Protein AF-A0A2N0SH81-F1 (afdb_monomer_lite)

pLDDT: mean 89.98, std 7.87, range [53.25, 96.94]

Structure (mmCIF, N/CA/C/O backbone):
data_AF-A0A2N0SH81-F1
#
_entry.id   AF-A0A2N0SH81-F1
#
loop_
_atom_site.group_PDB
_atom_site.id
_atom_site.type_symbol
_atom_site.label_atom_id
_atom_site.label_alt_id
_atom_site.label_comp_id
_atom_site.label_asym_id
_atom_site.label_entity_id
_atom_site.label_seq_id
_atom_site.pdbx_PDB_ins_code
_atom_site.Cartn_x
_atom_site.Cartn_y
_atom_site.Cartn_z
_atom_site.occupancy
_atom_site.B_iso_or_equiv
_atom_site.auth_seq_id
_atom_site.auth_comp_id
_atom_site.auth_asym_id
_atom_site.auth_atom_id
_atom_site.pdbx_PDB_model_num
ATOM 1 N N . MET A 1 1 ? -26.928 4.149 3.343 1.00 55.75 1 MET A N 1
ATOM 2 C CA . MET A 1 1 ? -25.517 3.708 3.409 1.00 55.75 1 MET A CA 1
ATOM 3 C C . MET A 1 1 ? -25.504 2.458 4.254 1.00 55.75 1 MET A C 1
ATOM 5 O O . MET A 1 1 ? -26.068 2.508 5.339 1.00 55.75 1 MET A O 1
ATOM 9 N N . GLU A 1 2 ? -24.949 1.359 3.752 1.00 62.09 2 GLU A N 1
ATOM 10 C CA . GLU A 1 2 ? -24.750 0.163 4.574 1.00 62.09 2 GLU A CA 1
ATOM 11 C C . GLU A 1 2 ? -23.786 0.476 5.722 1.00 62.09 2 GLU A C 1
ATOM 13 O O . GLU A 1 2 ? -22.842 1.255 5.570 1.00 62.09 2 GLU A O 1
ATOM 18 N N . LEU A 1 3 ? -24.083 -0.086 6.889 1.00 67.75 3 LEU A N 1
ATOM 19 C CA . LEU A 1 3 ? -23.299 0.063 8.105 1.00 67.75 3 LEU A CA 1
ATOM 20 C C . LEU A 1 3 ? -21.939 -0.624 7.902 1.00 67.75 3 LEU A C 1
ATOM 22 O O . LEU A 1 3 ? -21.887 -1.832 7.680 1.00 67.75 3 LEU A O 1
ATOM 26 N N . ILE A 1 4 ? -20.841 0.129 7.960 1.00 75.62 4 ILE A N 1
ATOM 27 C CA . ILE A 1 4 ? -19.503 -0.394 7.649 1.00 75.62 4 ILE A CA 1
ATOM 28 C C . ILE A 1 4 ? -18.890 -0.973 8.925 1.00 75.62 4 ILE A C 1
ATOM 30 O O . ILE A 1 4 ? -18.116 -0.310 9.617 1.00 75.62 4 ILE A O 1
ATOM 34 N N . LYS A 1 5 ? -19.263 -2.208 9.260 1.00 87.62 5 LYS A N 1
ATOM 35 C CA . LYS A 1 5 ? -18.584 -2.959 10.323 1.00 87.62 5 LYS A CA 1
ATOM 36 C C . LYS A 1 5 ? -17.114 -3.158 9.959 1.00 87.62 5 LYS A C 1
ATOM 38 O O . LYS A 1 5 ? -16.775 -3.243 8.779 1.00 87.62 5 LYS A O 1
ATOM 43 N N . TYR A 1 6 ? -16.248 -3.198 10.966 1.00 88.12 6 TYR A N 1
ATOM 44 C CA . TYR A 1 6 ? -14.892 -3.685 10.755 1.00 88.12 6 TYR A CA 1
ATOM 45 C C . TYR A 1 6 ? -14.972 -5.205 10.605 1.00 88.12 6 TYR A C 1
ATOM 47 O O . TYR A 1 6 ? -15.390 -5.884 11.538 1.00 88.12 6 TYR A O 1
AT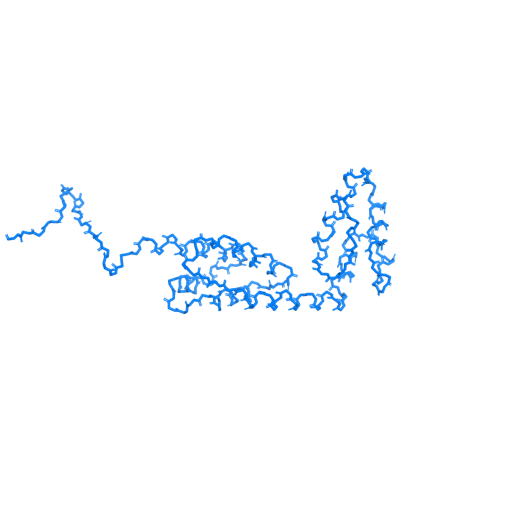OM 55 N N . ASP A 1 7 ? -14.660 -5.700 9.411 1.00 84.50 7 ASP A N 1
ATOM 56 C CA . ASP A 1 7 ? -14.723 -7.117 9.029 1.00 84.50 7 ASP A CA 1
ATOM 57 C C . ASP A 1 7 ? -13.339 -7.682 8.688 1.00 84.50 7 ASP A C 1
ATOM 59 O O . ASP A 1 7 ? -13.209 -8.668 7.966 1.00 84.50 7 ASP A O 1
ATOM 63 N N . GLU A 1 8 ? -12.291 -6.991 9.149 1.00 83.81 8 GLU A N 1
ATOM 64 C CA . GLU A 1 8 ? -10.897 -7.373 8.951 1.00 83.81 8 GLU A CA 1
ATOM 65 C C . GLU A 1 8 ? -10.457 -7.471 7.470 1.00 83.81 8 GLU A C 1
ATOM 67 O O . GLU A 1 8 ? -9.321 -7.851 7.188 1.00 83.81 8 GLU A O 1
ATOM 72 N N . THR A 1 9 ? -11.302 -7.084 6.503 1.00 88.06 9 THR A N 1
ATOM 73 C CA . THR A 1 9 ? -10.987 -7.105 5.060 1.00 88.06 9 THR A CA 1
ATOM 74 C C . THR A 1 9 ? -10.507 -5.759 4.520 1.00 88.06 9 THR A C 1
ATOM 76 O O . THR A 1 9 ? -10.332 -5.587 3.312 1.00 88.06 9 THR A O 1
ATOM 79 N N . ILE A 1 10 ? -10.287 -4.798 5.415 1.00 91.44 10 ILE A N 1
ATOM 80 C CA . ILE A 1 10 ? -9.962 -3.411 5.107 1.00 91.44 10 ILE A CA 1
ATOM 81 C C . ILE A 1 10 ? -8.907 -2.885 6.078 1.00 91.44 10 ILE A C 1
ATOM 83 O O . ILE A 1 10 ? -8.923 -3.189 7.270 1.00 91.44 10 ILE A O 1
ATOM 87 N N . HIS A 1 11 ? -8.006 -2.038 5.584 1.00 95.81 11 HIS A N 1
ATOM 88 C CA . HIS A 1 11 ? -7.003 -1.406 6.434 1.00 95.81 11 HIS A CA 1
ATOM 89 C C . HIS A 1 11 ? -7.665 -0.515 7.518 1.00 95.81 11 HIS A C 1
ATOM 91 O O . HIS A 1 11 ? -8.524 0.308 7.169 1.00 95.81 11 HIS A O 1
ATOM 97 N N . PRO A 1 12 ? -7.257 -0.595 8.804 1.00 95.50 12 PRO A N 1
ATOM 98 C CA . PRO A 1 12 ? -7.889 0.125 9.915 1.00 95.50 12 PRO A CA 1
ATOM 99 C C . PRO A 1 12 ? -8.062 1.632 9.692 1.00 95.50 12 PRO A C 1
ATOM 101 O O . PRO A 1 12 ? -9.116 2.187 9.995 1.00 95.50 12 PRO A O 1
ATOM 104 N N . GLU A 1 13 ? -7.066 2.308 9.110 1.00 95.88 13 GLU A N 1
ATOM 105 C CA . GLU A 1 13 ? -7.160 3.749 8.816 1.00 95.88 13 GLU A CA 1
ATOM 106 C C . GLU A 1 13 ? -8.188 4.055 7.718 1.00 95.88 13 GLU A C 1
ATOM 108 O O . GLU A 1 13 ? -8.927 5.037 7.807 1.00 95.88 13 GLU A O 1
ATOM 113 N N . VAL A 1 14 ? -8.275 3.198 6.695 1.00 94.62 14 VAL A N 1
ATOM 114 C CA . VAL A 1 14 ? -9.236 3.355 5.594 1.00 94.62 14 VAL A CA 1
ATOM 115 C C . VAL A 1 14 ? -10.650 3.133 6.119 1.00 94.62 14 VAL A C 1
ATOM 117 O O . VAL A 1 14 ? -11.553 3.916 5.820 1.00 94.62 14 VAL A O 1
ATOM 120 N N . TRP A 1 15 ? -10.836 2.108 6.950 1.00 95.31 15 TRP A N 1
ATOM 121 C CA . TRP A 1 15 ? -12.091 1.856 7.647 1.00 95.31 15 TRP A CA 1
ATOM 122 C C . TRP A 1 15 ? -12.498 3.029 8.546 1.00 95.31 15 TRP A C 1
ATOM 124 O O . TRP A 1 15 ? -13.609 3.544 8.417 1.00 95.31 15 TRP A O 1
ATOM 134 N N . LEU A 1 16 ? -11.589 3.529 9.387 1.00 94.81 16 LEU A N 1
ATOM 135 C CA . LEU A 1 16 ? -11.873 4.650 10.281 1.00 94.81 16 LEU A CA 1
ATOM 136 C C . LEU A 1 16 ? -12.266 5.915 9.506 1.00 94.81 16 LEU A C 1
ATOM 138 O O . LEU A 1 16 ? -13.176 6.634 9.917 1.00 94.81 16 LEU A O 1
ATOM 142 N N . ASN A 1 17 ? -11.622 6.190 8.370 1.00 93.88 17 ASN A N 1
ATOM 143 C CA . ASN A 1 17 ? -11.993 7.314 7.510 1.00 93.88 17 ASN A CA 1
ATOM 144 C C . ASN A 1 17 ? -13.412 7.158 6.942 1.00 93.88 17 ASN A C 1
ATOM 146 O O . ASN A 1 17 ? -14.164 8.135 6.896 1.00 93.88 17 ASN A O 1
ATOM 150 N N . LYS A 1 18 ? -13.818 5.933 6.577 1.00 93.19 18 LYS A N 1
ATOM 151 C CA . LYS A 1 18 ? -15.198 5.636 6.162 1.00 93.19 18 LYS A CA 1
ATOM 152 C C . LYS A 1 18 ? -16.195 5.852 7.309 1.00 93.19 18 LYS A C 1
ATOM 154 O O . LYS A 1 18 ? -17.238 6.464 7.080 1.00 93.19 18 LYS A O 1
ATOM 159 N N . ILE A 1 19 ? -15.861 5.434 8.533 1.00 92.56 19 ILE A N 1
ATOM 160 C CA . ILE A 1 19 ? -16.684 5.686 9.729 1.00 92.56 19 ILE A CA 1
ATOM 161 C C . ILE A 1 19 ? -16.811 7.185 10.015 1.00 92.56 19 ILE A C 1
ATOM 163 O O . ILE A 1 19 ? -17.920 7.683 10.178 1.00 92.56 19 ILE A O 1
ATOM 167 N N . LYS A 1 20 ? -15.705 7.937 10.010 1.00 91.69 20 LYS A N 1
ATOM 168 C CA . LYS A 1 20 ? -15.724 9.395 10.220 1.00 91.69 20 LYS A CA 1
ATOM 169 C C . LYS A 1 20 ? -16.602 10.104 9.191 1.00 91.69 20 LYS A C 1
ATOM 171 O O . LYS A 1 20 ? -17.394 10.970 9.555 1.00 91.69 20 LYS A O 1
ATOM 176 N N . LEU A 1 21 ? -16.506 9.710 7.919 1.00 92.19 21 LEU A N 1
ATOM 177 C CA . LEU A 1 21 ? -17.355 10.245 6.854 1.00 92.19 21 LEU A CA 1
ATOM 178 C C . LEU A 1 21 ? -18.837 9.918 7.087 1.00 92.19 21 LEU A C 1
ATOM 180 O O . LEU A 1 21 ? -19.697 10.769 6.859 1.00 92.19 21 LEU A O 1
ATOM 184 N N . TYR A 1 22 ? -19.139 8.701 7.542 1.00 91.69 22 TYR A N 1
ATOM 185 C CA . TYR A 1 22 ? -20.493 8.310 7.920 1.00 91.69 22 TYR A CA 1
ATOM 186 C C . TYR A 1 22 ? -21.018 9.171 9.077 1.00 91.69 22 TYR A C 1
ATOM 188 O O . TYR A 1 22 ? -22.102 9.740 8.960 1.00 91.69 22 TYR A O 1
ATOM 196 N N . CYS A 1 23 ? -20.248 9.326 10.155 1.00 91.69 23 CYS A N 1
ATOM 197 C CA . CYS A 1 23 ? -20.622 10.152 11.303 1.00 91.69 23 CYS A CA 1
ATOM 198 C C . CYS A 1 23 ? -20.887 11.604 10.891 1.00 91.69 23 CYS A C 1
ATOM 200 O O . CYS A 1 23 ? -21.935 12.150 11.227 1.00 91.69 23 CYS A O 1
ATOM 202 N N . TYR A 1 24 ? -20.005 12.185 10.073 1.00 90.31 24 TYR A N 1
ATOM 203 C CA . TYR A 1 24 ? -20.168 13.540 9.547 1.00 90.31 24 TYR A CA 1
ATOM 204 C C . TYR A 1 24 ? -21.476 13.709 8.761 1.00 90.31 24 TYR A C 1
ATOM 206 O O . TYR A 1 24 ? -22.233 14.646 9.008 1.00 90.31 24 TYR A O 1
ATOM 214 N N . LYS A 1 25 ? -21.793 12.770 7.859 1.00 91.19 25 LYS A N 1
ATOM 215 C CA . LYS A 1 25 ? -23.042 12.799 7.076 1.00 91.19 25 LYS A CA 1
ATOM 216 C C . LYS A 1 25 ? -24.300 12.675 7.939 1.00 91.19 25 LYS A C 1
ATOM 218 O O . LYS A 1 25 ? -25.337 13.206 7.560 1.00 91.19 25 LYS A O 1
ATOM 223 N N . ASN A 1 26 ? -24.205 11.993 9.078 1.00 90.44 26 ASN A N 1
ATOM 224 C CA . ASN A 1 26 ? -25.306 11.811 10.026 1.00 90.44 26 ASN A CA 1
ATOM 225 C C . ASN A 1 26 ? -25.279 12.829 11.180 1.00 90.44 26 ASN A C 1
ATOM 227 O O . ASN A 1 26 ? -25.989 12.646 12.162 1.00 90.44 26 ASN A O 1
ATOM 231 N N . GLN A 1 27 ? -24.473 13.893 11.069 1.00 92.00 27 GLN A N 1
ATOM 232 C CA . GLN A 1 27 ? -24.370 14.967 12.065 1.00 92.00 27 GLN A CA 1
ATOM 233 C C . GLN A 1 27 ? -23.922 14.490 13.461 1.00 92.00 27 GLN A C 1
ATOM 235 O O . GLN A 1 27 ? -24.144 15.170 14.461 1.00 92.00 27 GLN A O 1
ATOM 240 N N . ILE A 1 28 ? -23.227 13.352 13.532 1.00 90.00 28 ILE A N 1
ATOM 241 C CA . ILE A 1 28 ? -22.545 12.888 14.742 1.00 90.00 28 ILE A CA 1
ATOM 242 C C . ILE A 1 28 ? -21.203 13.618 14.796 1.00 90.00 28 ILE A C 1
ATOM 244 O O . ILE A 1 28 ? -20.255 13.257 14.097 1.00 90.00 28 ILE A O 1
ATOM 248 N N . THR A 1 29 ? -21.145 14.695 15.574 1.00 88.25 29 THR A N 1
ATOM 249 C CA . THR A 1 29 ? -20.002 15.624 15.590 1.00 88.25 29 THR A CA 1
ATOM 250 C C . THR A 1 29 ? -19.162 15.542 16.858 1.00 88.25 29 THR A C 1
ATOM 252 O O . THR A 1 29 ? -17.989 15.914 16.830 1.00 88.25 29 THR A O 1
ATOM 255 N N . LYS A 1 30 ? -19.726 15.041 17.962 1.00 93.19 30 LYS A N 1
ATOM 256 C CA . LYS A 1 30 ? -18.993 14.880 19.220 1.00 93.19 30 LYS A CA 1
ATOM 257 C C . LYS A 1 30 ? -17.991 13.744 19.099 1.00 93.19 30 LYS A C 1
ATOM 259 O O . LYS A 1 30 ? -18.325 12.644 18.662 1.00 93.19 30 LYS A O 1
ATOM 264 N N . LYS A 1 31 ? -16.753 14.011 19.501 1.00 90.81 31 LYS A N 1
ATOM 265 C CA . LYS A 1 31 ? -15.654 13.051 19.384 1.00 90.81 31 LYS A CA 1
ATOM 266 C C . LYS A 1 31 ? -15.931 11.787 20.199 1.00 90.81 31 LYS A C 1
ATOM 268 O O . LYS A 1 31 ? -15.649 10.694 19.722 1.00 90.81 31 LYS A O 1
ATOM 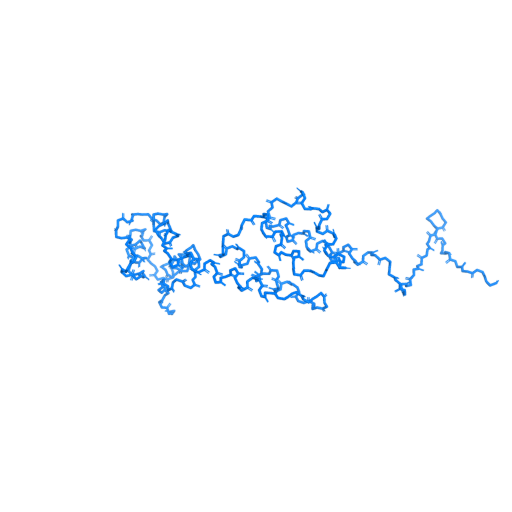273 N N . GLU A 1 32 ? -16.497 11.948 21.388 1.00 92.75 32 GLU A N 1
ATOM 274 C CA . GLU A 1 32 ? -16.839 10.872 22.317 1.00 92.75 32 GLU A CA 1
ATOM 275 C C . GLU A 1 32 ? -17.893 9.942 21.702 1.00 92.75 32 GLU A C 1
ATOM 277 O O . GLU A 1 32 ? -17.691 8.730 21.658 1.00 92.75 32 GLU A O 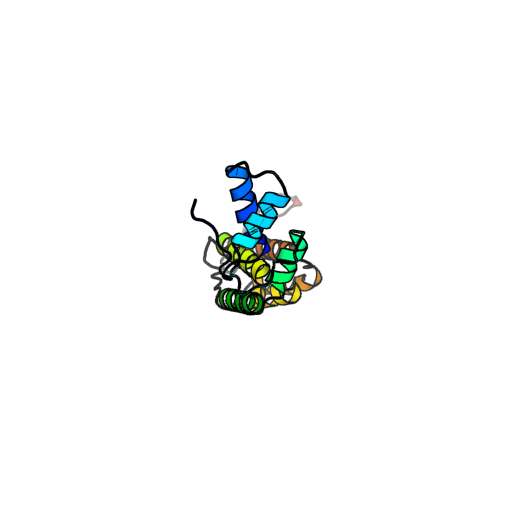1
ATOM 282 N N . ASP A 1 33 ? -18.948 10.513 21.113 1.00 92.81 33 ASP A N 1
ATOM 283 C CA . ASP A 1 33 ? -20.004 9.754 20.432 1.00 92.81 33 ASP A CA 1
ATOM 284 C C . ASP A 1 33 ? -19.445 8.967 19.237 1.00 92.81 33 ASP A C 1
ATOM 286 O O . ASP A 1 33 ? -19.805 7.811 19.021 1.00 92.81 33 ASP A O 1
ATOM 290 N N . ILE A 1 34 ? -18.524 9.564 18.466 1.00 93.31 34 ILE A N 1
ATOM 291 C CA . ILE A 1 34 ? -17.870 8.885 17.337 1.00 93.31 34 ILE A CA 1
ATOM 292 C C . ILE A 1 34 ? -17.000 7.724 17.834 1.00 93.31 34 ILE A C 1
ATOM 294 O O . ILE A 1 34 ? -16.958 6.680 17.189 1.00 93.31 34 ILE A O 1
ATOM 298 N N . ILE A 1 35 ? -16.301 7.883 18.959 1.00 94.56 35 ILE A N 1
ATOM 299 C CA . ILE A 1 35 ? -15.462 6.828 19.542 1.00 94.56 35 ILE A CA 1
ATOM 300 C C . ILE A 1 35 ? -16.316 5.650 20.011 1.00 94.56 35 ILE A C 1
ATOM 302 O O . ILE A 1 35 ? -16.010 4.510 19.661 1.00 94.56 35 ILE A O 1
ATOM 306 N N . GLU A 1 36 ? -17.400 5.907 20.741 1.00 93.50 36 GLU A N 1
ATOM 307 C CA . GLU A 1 36 ? -18.324 4.854 21.175 1.00 93.50 36 GLU A CA 1
ATOM 308 C C . GLU A 1 36 ? -19.000 4.171 19.981 1.00 93.50 36 GLU A C 1
ATOM 310 O O . GLU A 1 36 ? -19.096 2.942 19.923 1.00 93.50 36 GLU A O 1
ATOM 315 N N . PHE A 1 37 ? -19.356 4.945 18.954 1.00 92.62 37 PHE A N 1
ATOM 316 C CA . PHE A 1 37 ? -19.843 4.395 17.696 1.00 92.62 37 PHE A CA 1
ATOM 317 C C . PHE A 1 37 ? -18.800 3.487 17.027 1.00 92.62 37 PHE A C 1
ATOM 319 O O . PHE A 1 37 ? -19.132 2.361 16.661 1.00 92.62 37 PHE A O 1
ATOM 326 N N . CYS A 1 38 ? -17.533 3.908 16.922 1.00 93.06 38 CYS A N 1
ATOM 327 C CA . CYS A 1 38 ? -16.448 3.078 16.386 1.00 93.06 38 CYS A CA 1
ATOM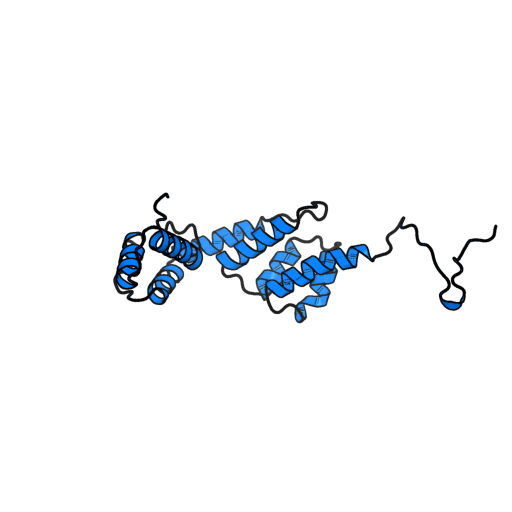 328 C C . CYS A 1 38 ? -16.314 1.755 17.147 1.00 93.06 38 CYS A C 1
ATOM 330 O O . CYS A 1 38 ? -16.221 0.706 16.512 1.00 93.06 38 CYS A O 1
ATOM 332 N N . LYS A 1 39 ? -16.333 1.787 18.488 1.00 93.50 39 LYS A N 1
ATOM 333 C CA . LYS A 1 39 ? -16.264 0.575 19.320 1.00 93.50 39 LYS A CA 1
ATOM 334 C C . LYS A 1 39 ? -17.418 -0.380 19.018 1.00 93.50 39 LYS A C 1
ATOM 336 O O . LYS A 1 39 ? -17.190 -1.577 18.896 1.00 93.50 39 LYS A O 1
ATOM 341 N N . SER A 1 40 ? -18.631 0.145 18.825 1.00 92.31 40 SER A N 1
ATOM 342 C CA . SER A 1 40 ? -19.815 -0.666 18.497 1.00 92.31 40 SER A CA 1
ATOM 343 C C . SER A 1 40 ? -19.741 -1.367 17.129 1.00 92.31 40 SER A C 1
ATOM 345 O O . SER A 1 40 ? -20.453 -2.342 16.893 1.00 92.31 40 SER A O 1
ATOM 347 N N . MET A 1 41 ? -18.877 -0.884 16.228 1.00 93.06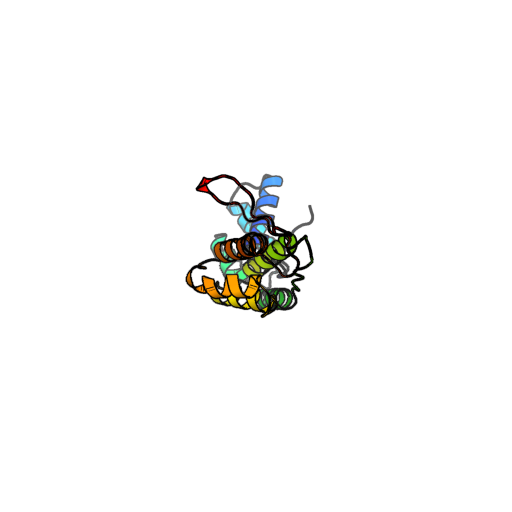 41 MET A N 1
ATOM 348 C CA . MET A 1 41 ? -18.696 -1.415 14.870 1.00 93.06 41 MET A CA 1
ATOM 349 C C . MET A 1 41 ? -17.606 -2.481 14.758 1.00 93.06 41 MET A C 1
ATOM 351 O O . MET A 1 41 ? -17.415 -3.037 13.674 1.00 93.06 41 MET A O 1
ATOM 355 N N . ILE A 1 42 ? -16.892 -2.751 15.848 1.00 93.12 42 ILE A N 1
ATOM 356 C CA . ILE A 1 42 ? -15.807 -3.727 15.916 1.00 93.12 42 ILE A CA 1
ATOM 357 C C . ILE A 1 42 ? -16.343 -4.996 16.575 1.00 93.12 42 ILE A C 1
ATOM 359 O O . ILE A 1 42 ? -17.110 -4.939 17.538 1.00 93.12 42 ILE A O 1
ATOM 363 N N . HIS A 1 43 ? -15.958 -6.158 16.047 1.00 91.62 43 HIS A N 1
ATOM 364 C CA . HIS A 1 43 ? -16.383 -7.425 16.623 1.00 91.62 43 HIS A CA 1
ATOM 365 C C . HIS A 1 43 ? -15.870 -7.567 18.076 1.00 91.62 43 HIS A C 1
ATOM 367 O O . HIS A 1 43 ? -14.694 -7.294 18.329 1.00 91.62 43 HIS A O 1
ATOM 373 N N . PRO A 1 44 ? -16.689 -8.045 19.038 1.00 90.44 44 PRO A N 1
ATOM 374 C CA . PRO A 1 44 ? -16.303 -8.122 20.454 1.00 90.44 44 PRO A CA 1
ATOM 375 C C . PRO A 1 44 ? -15.072 -8.985 20.770 1.00 90.44 44 PRO A C 1
ATOM 377 O O . PRO A 1 44 ? -14.537 -8.898 21.873 1.00 90.44 44 PRO A O 1
ATOM 380 N N . SER A 1 45 ? -14.615 -9.825 19.833 1.00 90.44 45 SER A N 1
ATOM 381 C CA . SER A 1 45 ? -13.362 -10.581 19.983 1.00 90.44 45 SER A CA 1
ATOM 382 C C . SER A 1 45 ? -12.121 -9.686 20.021 1.00 90.44 45 SER A C 1
ATOM 384 O O . SER A 1 45 ? -11.097 -10.119 20.540 1.00 90.44 45 SER A O 1
ATOM 386 N N . ILE A 1 46 ? -12.201 -8.454 19.502 1.00 91.00 46 ILE A N 1
ATOM 387 C CA . ILE A 1 46 ? -11.113 -7.475 19.533 1.00 91.00 46 ILE A CA 1
ATOM 388 C C . ILE A 1 46 ? -11.383 -6.482 20.668 1.00 91.00 46 ILE A C 1
ATOM 390 O O . ILE A 1 46 ? -12.336 -5.701 20.637 1.00 91.00 46 ILE A O 1
ATOM 394 N N . ASN A 1 47 ? -10.538 -6.496 21.700 1.00 90.62 47 ASN A N 1
ATOM 395 C CA . ASN A 1 47 ? -10.774 -5.702 22.904 1.00 90.62 47 ASN A CA 1
ATOM 396 C C . ASN A 1 47 ? -10.384 -4.221 22.735 1.00 90.62 47 ASN A C 1
ATOM 398 O O . ASN A 1 47 ? -9.284 -3.815 23.101 1.00 90.62 47 ASN A O 1
ATOM 402 N N . VAL A 1 48 ? -11.328 -3.405 22.263 1.00 93.38 48 VAL A N 1
ATOM 403 C CA . VAL A 1 48 ? -11.198 -1.937 22.141 1.00 93.38 48 VAL A CA 1
ATOM 404 C C . VAL A 1 48 ? -11.862 -1.153 23.281 1.00 93.38 48 VAL A C 1
ATOM 406 O O . VAL A 1 48 ? -11.913 0.075 23.249 1.00 93.38 48 VAL A O 1
ATOM 409 N N . SER A 1 49 ? -12.371 -1.839 24.310 1.00 89.88 49 SER A N 1
ATOM 410 C CA . SER A 1 49 ? -13.151 -1.219 25.399 1.00 89.88 49 SER A CA 1
ATOM 411 C C . SER A 1 49 ? -12.381 -0.125 26.146 1.00 89.88 49 SER A C 1
ATOM 413 O O . SER A 1 49 ? -12.944 0.914 26.488 1.00 89.88 49 SER A O 1
ATOM 415 N N . LYS A 1 50 ? -11.075 -0.342 26.341 1.00 89.88 50 LYS A N 1
ATOM 416 C CA . LYS A 1 50 ? -10.169 0.567 27.053 1.00 89.88 50 LYS A CA 1
ATOM 417 C C . LYS A 1 50 ? -9.691 1.754 26.211 1.00 89.88 50 LYS A C 1
ATOM 419 O O . LYS A 1 50 ? -9.061 2.644 26.771 1.00 89.88 50 LYS A O 1
ATOM 424 N N . ALA A 1 51 ? -9.954 1.757 24.903 1.00 93.44 51 ALA A N 1
ATOM 425 C CA . ALA A 1 51 ? -9.476 2.803 24.011 1.00 93.44 51 ALA A CA 1
ATOM 426 C C . ALA A 1 51 ? -10.306 4.089 24.169 1.00 93.44 51 ALA A C 1
ATOM 428 O O . ALA A 1 51 ? -11.530 4.070 24.042 1.00 93.44 51 ALA A O 1
ATOM 429 N N . ASN A 1 52 ? -9.644 5.217 24.406 1.00 93.56 52 ASN A N 1
ATOM 430 C CA . ASN A 1 52 ? -10.251 6.545 24.566 1.00 93.56 52 ASN A CA 1
ATOM 431 C C . ASN A 1 52 ? -9.897 7.493 23.416 1.00 93.56 52 ASN A C 1
ATOM 433 O O . ASN A 1 52 ? -10.356 8.635 23.368 1.00 93.56 52 ASN A O 1
ATOM 437 N N . THR A 1 53 ? -9.069 7.037 22.479 1.00 95.88 53 THR A N 1
ATOM 438 C CA . THR A 1 53 ? -8.640 7.811 21.317 1.00 95.88 53 THR A CA 1
ATOM 439 C C . THR A 1 53 ? -8.723 6.971 20.047 1.00 95.88 53 THR A C 1
ATOM 441 O O . THR A 1 53 ? -8.678 5.743 20.075 1.00 95.88 53 THR A O 1
ATOM 444 N N . PHE A 1 54 ? -8.835 7.639 18.895 1.00 95.56 54 PHE A N 1
ATOM 445 C CA . PHE A 1 54 ? -8.776 6.956 17.601 1.00 95.56 54 PHE A CA 1
ATOM 446 C C . PHE A 1 54 ? -7.449 6.229 17.389 1.00 95.56 54 PHE A C 1
ATOM 448 O O . PHE A 1 54 ? -7.433 5.170 16.775 1.00 95.56 54 PHE A O 1
ATOM 455 N N . GLU A 1 55 ? -6.355 6.793 17.894 1.00 96.38 55 GLU A N 1
ATOM 456 C CA . GLU A 1 55 ? -5.028 6.193 17.809 1.00 96.38 55 GLU A CA 1
ATOM 457 C C . GLU A 1 55 ? -4.947 4.900 18.622 1.00 96.38 55 GLU A C 1
ATOM 459 O O . GLU A 1 55 ? -4.473 3.893 18.109 1.00 96.38 55 GLU A O 1
ATOM 464 N N . GLU A 1 56 ? -5.500 4.879 19.838 1.00 96.56 56 GLU A N 1
ATOM 465 C CA . GLU A 1 56 ? -5.603 3.653 20.634 1.00 96.56 56 GLU A CA 1
ATOM 466 C C . GLU A 1 56 ? -6.430 2.579 19.921 1.00 96.56 56 GLU A C 1
ATOM 468 O O . GLU A 1 56 ? -5.983 1.438 19.844 1.00 96.56 56 GLU A O 1
ATOM 473 N N . ILE A 1 57 ? -7.579 2.940 19.328 1.00 96.00 57 ILE A N 1
ATOM 474 C CA . ILE A 1 57 ? -8.384 1.997 18.530 1.00 96.00 57 ILE A CA 1
ATOM 475 C C . ILE A 1 57 ? -7.559 1.453 17.358 1.00 96.00 57 ILE A C 1
ATOM 477 O O . ILE A 1 57 ? -7.496 0.242 17.169 1.00 96.00 57 ILE A O 1
ATOM 481 N N . LEU A 1 58 ? -6.911 2.325 16.577 1.00 95.75 58 LEU A N 1
ATOM 482 C CA . LEU A 1 58 ? -6.096 1.910 15.432 1.00 95.75 58 LEU A CA 1
ATOM 483 C C . LEU A 1 58 ? -4.950 0.992 15.858 1.00 95.75 58 LEU A C 1
ATOM 485 O O . LEU A 1 58 ? -4.729 -0.027 15.211 1.00 95.75 58 LEU A O 1
ATOM 489 N N . ASN A 1 59 ? -4.261 1.311 16.952 1.00 95.44 59 ASN A N 1
ATOM 490 C CA . ASN A 1 59 ? -3.186 0.483 17.488 1.00 95.44 59 ASN A CA 1
ATOM 491 C C . ASN A 1 59 ? -3.708 -0.886 17.936 1.00 95.44 59 ASN A C 1
ATOM 493 O O . ASN A 1 59 ? -3.079 -1.899 17.638 1.00 95.44 59 ASN A O 1
ATOM 497 N N . THR A 1 60 ? -4.874 -0.954 18.588 1.00 95.12 60 THR A N 1
ATOM 498 C CA . THR A 1 60 ? -5.510 -2.236 18.921 1.00 95.12 60 THR A CA 1
ATOM 499 C C . THR A 1 60 ? -5.836 -3.042 17.664 1.00 95.12 60 THR A C 1
ATOM 501 O O . THR A 1 60 ? -5.476 -4.213 17.597 1.00 95.12 60 THR A O 1
ATOM 504 N N . LEU A 1 61 ? -6.453 -2.422 16.652 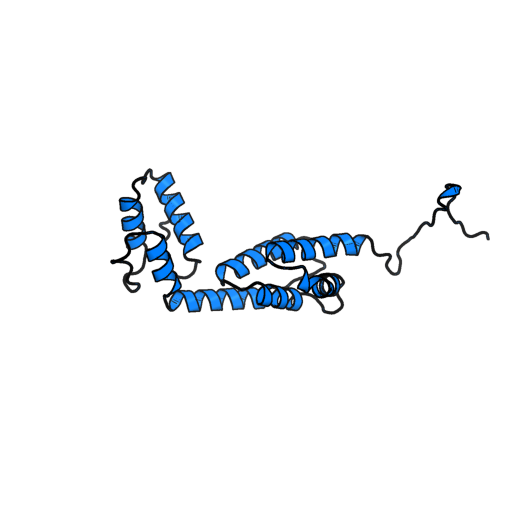1.00 94.88 61 LEU A N 1
ATOM 505 C CA . LEU A 1 61 ? -6.807 -3.095 15.399 1.00 94.88 61 LEU A CA 1
ATOM 506 C C . LEU A 1 61 ? -5.571 -3.579 14.626 1.00 94.88 61 LEU A C 1
ATOM 508 O O . LEU A 1 61 ? -5.581 -4.681 14.088 1.00 94.88 61 LEU A O 1
ATOM 512 N N . LYS A 1 62 ? -4.496 -2.781 14.578 1.00 94.38 62 LYS A N 1
ATOM 513 C CA . LYS A 1 62 ? -3.249 -3.138 13.883 1.00 94.38 62 LYS A CA 1
ATOM 514 C C . LYS A 1 62 ? -2.428 -4.214 14.605 1.00 94.38 62 LYS A C 1
ATOM 516 O O . LYS A 1 62 ? -1.664 -4.924 13.957 1.00 94.38 62 LYS A O 1
ATOM 521 N N . ASN A 1 63 ? -2.568 -4.342 15.922 1.00 92.44 63 ASN A N 1
ATOM 522 C CA . ASN A 1 63 ? -1.898 -5.389 16.699 1.00 92.44 63 ASN A CA 1
ATOM 523 C C . ASN A 1 63 ? -2.676 -6.713 16.724 1.00 92.44 63 ASN A C 1
ATOM 525 O O . ASN A 1 63 ? -2.155 -7.719 17.207 1.00 92.44 63 ASN A O 1
ATOM 529 N N . ASP A 1 64 ? -3.907 -6.727 16.215 1.00 91.94 64 ASP A N 1
ATOM 530 C CA . ASP A 1 64 ? -4.727 -7.926 16.149 1.00 91.94 64 ASP A CA 1
ATOM 531 C C . ASP A 1 64 ? -4.220 -8.922 15.083 1.00 91.94 64 ASP A C 1
ATOM 533 O O . ASP A 1 64 ? -3.731 -8.551 14.008 1.00 91.94 64 ASP A O 1
ATOM 537 N N . ILE A 1 65 ? -4.350 -10.221 15.369 1.00 90.19 65 ILE A N 1
ATOM 538 C CA . ILE A 1 65 ? -3.855 -11.296 14.499 1.00 90.19 65 ILE A CA 1
ATOM 539 C C . ILE A 1 65 ? -4.551 -11.323 13.127 1.00 90.19 65 ILE A C 1
ATOM 541 O O . ILE A 1 65 ? -3.949 -11.728 12.122 1.00 90.19 65 ILE A O 1
ATOM 545 N N . PHE A 1 66 ? -5.799 -10.859 13.043 1.00 88.75 66 PHE A N 1
ATOM 546 C CA . PHE A 1 66 ? -6.517 -10.777 11.779 1.00 88.75 66 PHE A CA 1
ATOM 547 C C . PHE A 1 66 ? -5.948 -9.689 10.869 1.00 88.75 66 PHE A C 1
ATOM 549 O O . PHE A 1 66 ? -5.884 -9.900 9.657 1.00 88.75 66 PHE A O 1
ATOM 556 N N . PHE A 1 67 ? -5.419 -8.586 11.414 1.00 93.00 67 PHE A N 1
ATOM 557 C CA . PHE A 1 67 ? -4.755 -7.572 10.591 1.00 93.00 67 PHE A CA 1
ATOM 558 C C . PHE A 1 67 ? -3.466 -8.104 9.952 1.00 93.00 67 PHE A C 1
ATOM 560 O O . PHE A 1 67 ? -3.188 -7.835 8.782 1.00 93.00 67 PHE A O 1
ATOM 567 N N . ILE A 1 68 ? -2.707 -8.941 10.666 1.00 91.31 68 ILE A N 1
ATOM 568 C CA . ILE A 1 68 ? -1.544 -9.639 10.090 1.00 91.31 68 ILE A CA 1
ATOM 569 C C . ILE A 1 68 ? -1.982 -10.511 8.900 1.00 91.31 68 ILE A C 1
ATOM 571 O O . ILE A 1 68 ? -1.360 -10.483 7.832 1.00 91.31 68 ILE A O 1
ATOM 575 N N . SER A 1 69 ? -3.084 -11.247 9.060 1.00 92.31 69 SER A N 1
ATOM 576 C CA . SER A 1 69 ? -3.658 -12.094 8.006 1.00 92.31 69 SER A CA 1
ATOM 577 C C . SER A 1 69 ? -4.139 -11.276 6.803 1.00 92.31 69 SER A C 1
ATOM 579 O O . SER A 1 69 ? -3.866 -11.644 5.655 1.00 92.31 69 SER A O 1
ATOM 581 N N . PHE A 1 70 ? -4.780 -10.133 7.052 1.00 94.94 70 PHE A N 1
ATOM 582 C CA . PHE A 1 70 ? -5.183 -9.171 6.033 1.00 94.94 70 PHE A CA 1
ATOM 583 C C . PHE A 1 70 ? -3.982 -8.673 5.223 1.00 94.94 70 PHE A C 1
ATOM 585 O O . PHE A 1 70 ? -3.976 -8.847 4.000 1.00 94.94 70 PHE A O 1
ATOM 592 N N . LYS A 1 71 ? -2.926 -8.167 5.881 1.00 95.62 71 LYS A N 1
ATOM 593 C CA . LYS A 1 71 ? -1.702 -7.693 5.207 1.00 95.62 71 LYS A CA 1
ATOM 594 C C . LYS A 1 71 ? -1.099 -8.766 4.305 1.00 95.62 71 LYS A C 1
ATOM 596 O O . LYS A 1 71 ? -0.764 -8.505 3.149 1.00 95.62 71 LYS A O 1
ATOM 601 N N . HIS A 1 72 ? -1.022 -10.005 4.792 1.00 94.12 72 HIS A N 1
ATOM 602 C CA . HIS A 1 72 ? -0.535 -11.131 3.998 1.00 94.12 72 HIS A CA 1
ATOM 603 C C . HIS A 1 72 ? -1.433 -11.434 2.786 1.00 94.12 72 HIS A C 1
ATOM 605 O O . HIS A 1 72 ? -0.932 -11.724 1.696 1.00 94.12 72 HIS A O 1
ATOM 611 N N . SER A 1 73 ? -2.755 -11.336 2.940 1.00 95.12 73 SER A N 1
ATOM 612 C CA . SER A 1 73 ? -3.699 -11.526 1.836 1.00 95.12 73 SER A CA 1
ATOM 613 C C . SER A 1 73 ? -3.530 -10.465 0.741 1.00 95.12 73 SER A C 1
ATOM 615 O O . SER A 1 73 ? -3.483 -10.807 -0.443 1.00 95.12 73 SER A O 1
ATOM 617 N N . VAL A 1 74 ? -3.354 -9.196 1.121 1.00 96.44 74 VAL A N 1
ATOM 618 C CA . VAL A 1 74 ? -3.120 -8.082 0.195 1.00 96.44 74 VAL A CA 1
ATOM 619 C C . VAL A 1 74 ? -1.770 -8.245 -0.495 1.00 96.44 74 VAL A C 1
ATOM 621 O O . VAL A 1 74 ? -1.692 -8.152 -1.719 1.00 96.44 74 VAL A O 1
ATOM 624 N N . LYS A 1 75 ? -0.719 -8.621 0.243 1.00 95.50 75 LYS A N 1
ATOM 625 C CA . LYS A 1 75 ? 0.594 -8.941 -0.334 1.00 95.50 75 LYS A CA 1
ATOM 626 C C . LYS A 1 75 ? 0.513 -10.058 -1.379 1.00 95.50 75 LYS A C 1
ATOM 628 O O . LYS A 1 75 ? 1.120 -9.951 -2.441 1.00 95.50 75 LYS A O 1
ATOM 633 N N . LYS A 1 76 ? -0.286 -11.104 -1.142 1.00 94.69 76 LYS A N 1
ATOM 634 C CA . LYS A 1 76 ? -0.545 -12.152 -2.147 1.00 94.69 76 LYS A CA 1
ATOM 635 C C . LYS A 1 76 ? -1.259 -11.611 -3.388 1.00 94.69 76 LYS A C 1
ATOM 637 O O . LYS A 1 76 ? -0.938 -12.040 -4.495 1.00 94.69 76 LYS A O 1
ATOM 642 N N . LYS A 1 77 ? -2.221 -10.692 -3.234 1.00 94.44 77 LYS A N 1
ATOM 643 C CA . LYS A 1 77 ? -2.866 -10.015 -4.377 1.00 94.44 77 LYS A CA 1
ATOM 644 C C . LYS A 1 77 ? -1.844 -9.190 -5.164 1.00 94.44 77 LYS A C 1
ATOM 646 O O . LYS A 1 77 ? -1.784 -9.316 -6.382 1.00 94.44 77 LYS A O 1
ATOM 651 N N . LEU A 1 78 ? -0.985 -8.446 -4.468 1.00 94.31 78 LEU A N 1
ATOM 652 C CA . LEU A 1 78 ? 0.105 -7.662 -5.052 1.00 94.31 78 LEU A CA 1
ATOM 653 C C . LEU A 1 78 ? 1.104 -8.533 -5.824 1.00 94.31 78 LEU A C 1
ATOM 655 O O . LEU A 1 78 ? 1.476 -8.205 -6.946 1.00 94.31 78 LEU A O 1
ATOM 659 N N . GLN A 1 79 ? 1.482 -9.694 -5.286 1.00 91.56 79 GLN A N 1
ATOM 660 C CA . GLN A 1 79 ? 2.352 -10.648 -5.980 1.00 91.56 79 GLN A CA 1
ATOM 661 C C . GLN A 1 79 ? 1.719 -11.215 -7.259 1.00 91.56 79 GLN A C 1
ATOM 663 O O . GLN A 1 79 ? 2.432 -11.483 -8.225 1.00 91.56 79 GLN A O 1
ATOM 668 N N . LYS A 1 80 ? 0.394 -11.375 -7.284 1.00 92.19 80 LYS A N 1
ATOM 669 C CA . LYS A 1 80 ? -0.360 -11.853 -8.451 1.00 92.19 80 LYS A CA 1
ATOM 670 C C . LYS A 1 80 ? -0.687 -10.754 -9.463 1.00 92.19 80 LYS A C 1
ATOM 672 O O . LYS A 1 80 ? -1.171 -11.080 -10.547 1.00 92.19 80 LYS A O 1
ATOM 677 N N . LEU A 1 81 ? -0.459 -9.484 -9.121 1.00 91.00 81 LEU A N 1
ATOM 678 C CA . LEU A 1 81 ? -0.688 -8.357 -10.017 1.00 91.00 81 LEU A CA 1
ATOM 679 C C . LEU A 1 81 ? 0.175 -8.536 -11.269 1.00 91.00 81 LEU A C 1
ATOM 681 O O . LEU A 1 81 ? 1.381 -8.741 -11.165 1.00 91.00 81 LEU A O 1
ATOM 685 N N . LYS A 1 82 ? -0.444 -8.491 -12.449 1.00 86.19 82 LYS A N 1
ATOM 686 C CA . LYS A 1 82 ? 0.253 -8.647 -13.729 1.00 86.19 82 LYS A CA 1
ATOM 687 C C . LYS A 1 82 ? 0.382 -7.297 -14.402 1.00 86.19 82 LYS A C 1
ATOM 689 O O . LYS A 1 82 ? -0.623 -6.612 -14.572 1.00 86.19 82 LYS A O 1
ATOM 694 N N . PHE A 1 83 ? 1.594 -6.957 -14.821 1.00 83.31 83 PHE A N 1
ATOM 695 C CA . PHE A 1 83 ? 1.845 -5.794 -15.654 1.00 83.31 83 PHE A CA 1
ATOM 696 C C . PHE A 1 83 ? 1.970 -6.218 -17.116 1.00 83.31 83 PHE A C 1
ATOM 698 O O . PHE A 1 83 ? 2.792 -7.062 -17.462 1.00 83.31 83 PHE A O 1
ATOM 705 N N . ASP A 1 84 ? 1.122 -5.638 -17.964 1.00 79.50 84 ASP A N 1
ATOM 706 C CA . ASP A 1 84 ? 1.237 -5.756 -19.413 1.00 79.50 84 ASP A CA 1
ATOM 707 C C . ASP A 1 84 ? 1.759 -4.421 -19.970 1.00 79.50 84 ASP A C 1
ATOM 709 O O . ASP A 1 84 ? 1.009 -3.440 -19.984 1.00 79.50 84 ASP A O 1
ATOM 713 N N . PRO A 1 85 ? 3.014 -4.355 -20.451 1.00 69.12 85 PRO A N 1
ATOM 714 C CA . PRO A 1 85 ? 3.587 -3.132 -21.011 1.00 69.12 85 PRO A CA 1
ATOM 715 C C . PRO A 1 85 ? 2.874 -2.643 -22.276 1.00 69.12 85 PRO A C 1
ATOM 717 O O . PRO A 1 85 ? 3.041 -1.486 -22.660 1.00 69.12 85 PRO A O 1
ATOM 720 N N . LYS A 1 86 ? 2.086 -3.497 -22.943 1.00 69.38 86 LYS A N 1
ATOM 721 C CA . LYS A 1 86 ? 1.287 -3.124 -24.118 1.00 69.38 86 LYS A CA 1
ATOM 722 C C . LYS A 1 86 ? -0.074 -2.547 -23.732 1.00 69.38 86 LYS A C 1
ATOM 724 O O . LYS A 1 86 ? -0.739 -1.932 -24.570 1.00 69.38 86 LYS A O 1
ATOM 729 N N . ASN A 1 87 ? -0.492 -2.715 -22.479 1.00 71.12 87 ASN A N 1
ATOM 730 C CA . ASN A 1 87 ? -1.739 -2.166 -21.985 1.00 71.12 87 ASN A CA 1
ATOM 731 C C . ASN A 1 87 ? -1.596 -0.651 -21.784 1.00 71.12 87 ASN A C 1
ATOM 733 O O . ASN A 1 87 ? -0.839 -0.173 -20.940 1.00 71.12 87 ASN A O 1
ATOM 737 N N . LYS A 1 88 ? -2.380 0.122 -22.542 1.00 64.00 88 LYS A N 1
ATOM 738 C CA . LYS A 1 88 ? -2.409 1.590 -22.446 1.00 64.00 88 LYS A CA 1
ATOM 739 C C . LYS A 1 88 ? -2.907 2.098 -21.088 1.00 64.00 88 LYS A C 1
ATOM 741 O O . LYS A 1 88 ? -2.743 3.276 -20.795 1.00 64.00 88 LYS A O 1
ATOM 746 N N . ASN A 1 89 ? -3.499 1.238 -20.259 1.00 74.19 89 ASN A N 1
ATOM 747 C CA . ASN A 1 89 ? -4.066 1.602 -18.966 1.00 74.19 89 ASN A CA 1
ATOM 748 C C . ASN A 1 89 ? -3.162 1.230 -17.774 1.00 74.19 89 ASN A C 1
ATOM 750 O O . ASN A 1 89 ? -3.617 0.691 -16.765 1.00 74.19 89 ASN A O 1
ATOM 754 N N . TYR A 1 90 ? -1.866 1.532 -17.872 1.00 82.75 90 TYR A N 1
ATOM 755 C CA . TYR A 1 90 ? -0.914 1.337 -16.771 1.00 82.75 90 TYR A CA 1
ATOM 756 C C . TYR A 1 90 ? -1.269 2.167 -15.519 1.00 82.75 90 TYR A C 1
ATOM 758 O O . TYR A 1 90 ? -0.867 1.813 -14.415 1.00 82.75 90 TYR A O 1
ATOM 766 N N . ILE A 1 91 ? -2.068 3.234 -15.663 1.00 85.81 91 ILE A N 1
ATOM 767 C CA . ILE A 1 91 ? -2.552 4.072 -14.553 1.00 85.81 91 ILE A CA 1
ATOM 768 C C . ILE A 1 91 ? -3.380 3.250 -13.559 1.00 85.81 91 ILE A C 1
ATOM 770 O O . ILE A 1 91 ? -3.163 3.347 -12.352 1.00 85.81 91 ILE A O 1
ATOM 774 N N . GLN A 1 92 ? -4.307 2.417 -14.046 1.00 87.69 92 GLN A N 1
ATOM 775 C CA . GLN A 1 92 ? -5.090 1.533 -13.175 1.00 87.69 92 GLN A CA 1
ATOM 776 C C . GLN A 1 92 ? -4.190 0.572 -12.401 1.00 87.69 92 GLN A C 1
ATOM 778 O O . GLN A 1 92 ? -4.396 0.363 -11.208 1.00 87.69 92 GLN A O 1
ATOM 783 N N . LEU A 1 93 ? -3.161 0.038 -13.058 1.00 88.44 93 LEU A N 1
ATOM 784 C CA . LEU A 1 93 ? -2.210 -0.855 -12.416 1.00 88.44 93 LEU A CA 1
ATOM 785 C C . LEU A 1 93 ? -1.412 -0.154 -11.317 1.00 88.44 93 LEU A C 1
ATOM 787 O O . LEU A 1 93 ? -1.306 -0.701 -10.225 1.00 88.44 93 LEU A O 1
ATOM 791 N N . ILE A 1 94 ? -0.892 1.050 -11.576 1.00 90.69 94 ILE A N 1
ATOM 792 C CA . ILE A 1 94 ? -0.185 1.840 -10.558 1.00 90.69 94 ILE A CA 1
ATOM 793 C C . ILE A 1 94 ? -1.100 2.134 -9.370 1.00 90.69 94 ILE A C 1
ATOM 795 O O . ILE A 1 94 ? -0.657 2.046 -8.229 1.00 90.69 94 ILE A O 1
ATOM 799 N N . ASN A 1 95 ? -2.364 2.481 -9.618 1.00 92.00 95 ASN A N 1
ATOM 800 C CA . ASN A 1 95 ? -3.309 2.773 -8.543 1.00 92.00 95 ASN A CA 1
ATOM 801 C C . ASN A 1 95 ? -3.543 1.545 -7.658 1.00 92.00 95 ASN A C 1
ATOM 803 O O . ASN A 1 95 ? -3.423 1.656 -6.441 1.00 92.00 95 ASN A O 1
ATOM 807 N N . ILE A 1 96 ? -3.781 0.377 -8.264 1.00 93.50 96 ILE A N 1
ATOM 808 C CA . ILE A 1 96 ? -3.941 -0.890 -7.535 1.00 93.50 96 ILE A CA 1
ATOM 809 C C . ILE A 1 96 ? -2.651 -1.251 -6.787 1.00 93.50 96 ILE A C 1
ATOM 811 O O . ILE A 1 96 ? -2.697 -1.645 -5.625 1.00 93.50 96 ILE A O 1
ATOM 815 N N . PHE A 1 97 ? -1.490 -1.091 -7.428 1.00 94.25 97 PHE A N 1
ATOM 816 C CA . PHE A 1 97 ? -0.191 -1.323 -6.799 1.00 94.25 97 PHE A CA 1
ATOM 817 C C . PHE A 1 97 ? -0.016 -0.435 -5.561 1.00 94.25 97 PHE A C 1
ATOM 819 O O . PHE A 1 97 ? 0.287 -0.934 -4.481 1.00 94.25 97 PHE A O 1
ATOM 826 N N . ARG A 1 98 ? -0.271 0.872 -5.698 1.00 94.81 98 ARG A N 1
ATOM 827 C CA . ARG A 1 98 ? -0.174 1.856 -4.614 1.00 94.81 98 ARG A CA 1
ATOM 828 C C . ARG A 1 98 ? -1.107 1.517 -3.455 1.00 94.81 98 ARG A C 1
ATOM 830 O O . ARG A 1 98 ? -0.683 1.582 -2.304 1.00 94.81 98 ARG A O 1
ATOM 837 N N . GLU A 1 99 ? -2.355 1.178 -3.763 1.00 95.62 99 GLU A N 1
ATOM 838 C CA . GLU A 1 99 ? -3.363 0.778 -2.782 1.00 95.62 99 GLU A CA 1
ATOM 839 C C . GLU A 1 99 ? -2.897 -0.449 -1.998 1.00 95.62 99 GLU A C 1
ATOM 841 O O . GLU A 1 99 ? -2.809 -0.399 -0.774 1.00 95.62 99 GLU A O 1
ATOM 846 N N . TYR A 1 100 ? -2.475 -1.507 -2.690 1.00 96.38 100 TYR A N 1
ATOM 847 C CA . TYR A 1 100 ? -2.002 -2.728 -2.042 1.00 96.38 100 TYR A CA 1
ATOM 848 C C . TYR A 1 100 ? -0.716 -2.527 -1.237 1.00 96.38 100 TYR A C 1
ATOM 850 O O . TYR A 1 100 ? -0.572 -3.124 -0.171 1.00 96.38 100 TYR A O 1
ATOM 858 N N . CYS A 1 101 ? 0.216 -1.687 -1.698 1.00 96.69 101 CYS A N 1
ATOM 859 C CA . CYS A 1 101 ? 1.412 -1.350 -0.926 1.00 96.69 101 CYS A CA 1
ATOM 860 C C . CYS A 1 101 ? 1.066 -0.650 0.392 1.00 96.69 101 CYS A C 1
ATOM 862 O O . CYS A 1 101 ? 1.684 -0.953 1.412 1.00 96.69 101 CYS A O 1
ATOM 864 N N . TYR A 1 102 ? 0.088 0.260 0.374 1.00 96.19 102 TYR A N 1
ATOM 865 C CA . TYR A 1 102 ? -0.380 0.949 1.573 1.00 96.19 102 TYR A CA 1
ATOM 866 C C . TYR A 1 102 ? -1.141 -0.001 2.506 1.00 96.19 102 TYR A C 1
ATOM 868 O O . TYR A 1 102 ? -0.800 -0.106 3.679 1.00 96.19 102 TYR A O 1
ATOM 876 N N . GLU A 1 103 ? -2.115 -0.751 1.984 1.00 95.94 103 GLU A N 1
ATOM 877 C CA . GLU A 1 103 ? -2.936 -1.668 2.781 1.00 95.94 103 GLU A CA 1
ATOM 878 C C . GLU A 1 103 ? -2.128 -2.798 3.433 1.00 95.94 103 GLU A C 1
ATOM 880 O O . GLU A 1 103 ? -2.435 -3.209 4.551 1.00 95.94 103 GLU A O 1
ATOM 885 N N . ALA A 1 104 ? -1.087 -3.295 2.761 1.00 96.00 104 ALA A N 1
ATOM 886 C CA . ALA A 1 104 ? -0.197 -4.310 3.316 1.00 96.00 104 ALA A CA 1
ATOM 887 C C . ALA A 1 104 ? 0.965 -3.735 4.150 1.00 96.00 104 ALA A C 1
ATOM 889 O O . ALA A 1 104 ? 1.807 -4.512 4.598 1.00 96.00 104 ALA A O 1
ATOM 890 N N . GLU A 1 105 ? 1.026 -2.412 4.359 1.00 95.75 105 GLU A N 1
ATOM 891 C CA . GLU A 1 105 ? 2.121 -1.704 5.045 1.00 95.75 105 GLU A CA 1
ATOM 892 C C . GLU A 1 105 ? 3.520 -2.119 4.532 1.00 95.75 105 GLU A C 1
ATOM 894 O O . GLU A 1 105 ? 4.447 -2.368 5.305 1.00 95.75 105 GLU A O 1
ATOM 899 N N . ILE A 1 106 ? 3.678 -2.230 3.206 1.00 96.69 106 ILE A N 1
ATOM 900 C CA . ILE A 1 106 ? 4.939 -2.653 2.581 1.00 96.69 106 ILE A CA 1
ATOM 901 C C . ILE A 1 106 ? 5.971 -1.526 2.687 1.00 96.69 106 ILE A C 1
ATOM 903 O O . ILE A 1 106 ? 5.685 -0.386 2.321 1.00 96.69 106 ILE A O 1
ATOM 907 N N . ASN A 1 107 ? 7.189 -1.842 3.130 1.00 96.38 107 ASN A N 1
ATOM 908 C CA . ASN A 1 107 ? 8.287 -0.873 3.187 1.00 96.38 107 ASN A CA 1
ATOM 909 C C . ASN A 1 107 ? 8.830 -0.528 1.785 1.00 96.38 107 ASN A C 1
ATOM 911 O O . ASN A 1 107 ? 8.651 -1.280 0.832 1.00 96.38 107 ASN A O 1
ATOM 915 N N . VAL A 1 108 ? 9.531 0.599 1.659 1.00 95.69 108 VAL A N 1
ATOM 916 C CA . VAL A 1 108 ? 10.000 1.120 0.361 1.00 95.69 108 VAL A CA 1
ATOM 917 C C . VAL A 1 108 ? 10.931 0.150 -0.380 1.00 95.69 108 VAL A C 1
ATOM 919 O O . VAL A 1 108 ? 10.799 -0.006 -1.593 1.00 95.69 108 VAL A O 1
ATOM 922 N N . GLU A 1 109 ? 11.838 -0.534 0.316 1.00 95.56 109 GLU A N 1
ATOM 923 C CA . GLU A 1 109 ? 12.768 -1.479 -0.322 1.00 95.56 109 GLU A CA 1
ATOM 924 C C . GLU A 1 109 ? 12.039 -2.692 -0.905 1.00 95.56 109 GLU A C 1
ATOM 926 O O . GLU A 1 109 ? 12.300 -3.131 -2.026 1.00 95.56 109 GLU A O 1
ATOM 931 N N . GLU A 1 110 ? 11.042 -3.190 -0.183 1.00 96.06 110 GLU A N 1
ATOM 932 C CA . GLU A 1 110 ? 10.192 -4.261 -0.672 1.00 96.06 110 GLU A CA 1
ATOM 933 C C . GLU A 1 110 ? 9.268 -3.794 -1.809 1.00 96.06 110 GLU A C 1
ATOM 935 O O . GLU A 1 110 ? 9.076 -4.534 -2.773 1.00 96.06 110 GLU A O 1
ATOM 940 N N . GLN A 1 111 ? 8.753 -2.559 -1.766 1.00 96.19 111 GLN A N 1
ATOM 941 C CA . GLN A 1 111 ? 7.983 -1.975 -2.874 1.00 96.19 111 GLN A CA 1
ATOM 942 C C . GLN A 1 111 ? 8.802 -1.931 -4.171 1.00 96.19 111 GLN A C 1
ATOM 944 O O . GLN A 1 111 ? 8.293 -2.329 -5.220 1.00 96.19 111 GLN A O 1
ATOM 949 N N . LYS A 1 112 ? 10.069 -1.491 -4.103 1.00 95.69 112 LYS A N 1
ATOM 950 C CA . LYS A 1 112 ? 10.992 -1.470 -5.252 1.00 95.69 112 LYS A CA 1
ATOM 951 C C . LYS A 1 112 ? 11.123 -2.860 -5.871 1.00 95.69 112 LYS A C 1
ATOM 953 O O . LYS A 1 112 ? 10.884 -3.026 -7.066 1.00 95.69 112 LYS A O 1
ATOM 958 N N . LYS A 1 113 ? 11.436 -3.862 -5.042 1.00 95.06 113 LYS A N 1
ATOM 959 C CA . LYS A 1 113 ? 11.584 -5.257 -5.477 1.00 95.06 113 LYS A CA 1
ATOM 960 C C . LYS A 1 113 ? 10.303 -5.788 -6.120 1.00 95.06 113 LYS A C 1
ATOM 962 O O . LYS A 1 113 ? 10.348 -6.328 -7.220 1.00 95.06 113 LYS A O 1
ATOM 967 N N . LEU A 1 114 ? 9.158 -5.592 -5.465 1.00 94.75 114 LEU A N 1
ATOM 968 C CA . LEU A 1 114 ? 7.871 -6.081 -5.956 1.00 94.75 114 LEU A CA 1
ATOM 969 C C . LEU A 1 114 ? 7.483 -5.464 -7.298 1.00 94.75 114 LEU A C 1
ATOM 971 O O . LEU A 1 114 ? 6.904 -6.174 -8.115 1.00 94.75 114 LEU A O 1
ATOM 975 N N . LEU A 1 115 ? 7.774 -4.177 -7.528 1.00 93.06 115 LEU A N 1
ATOM 976 C CA . LEU A 1 115 ? 7.501 -3.540 -8.816 1.00 93.06 115 LEU A CA 1
ATOM 977 C C . LEU A 1 115 ? 8.414 -4.089 -9.914 1.00 93.06 115 LEU A C 1
ATOM 979 O O . LEU A 1 115 ? 7.918 -4.421 -10.989 1.00 93.06 115 LEU A O 1
ATOM 983 N N . LEU A 1 116 ? 9.717 -4.217 -9.641 1.00 93.00 116 LEU A N 1
ATOM 984 C CA . LEU A 1 116 ? 10.682 -4.774 -10.592 1.00 93.00 116 LEU A CA 1
ATOM 985 C C . LEU A 1 116 ? 10.318 -6.206 -10.997 1.00 93.00 116 LEU A C 1
ATOM 987 O O . LEU A 1 116 ? 10.325 -6.509 -12.182 1.00 93.00 116 LEU A O 1
ATOM 991 N N . GLU A 1 117 ? 9.881 -7.044 -10.053 1.00 92.50 117 GLU A N 1
ATOM 992 C CA . GLU A 1 117 ? 9.378 -8.400 -10.329 1.00 92.50 117 GLU A CA 1
ATOM 993 C C . GLU A 1 117 ? 8.146 -8.432 -11.255 1.00 92.50 117 GLU A C 1
ATOM 995 O O . GLU A 1 117 ? 7.777 -9.498 -11.751 1.00 92.50 117 GLU A O 1
ATOM 1000 N N . LYS A 1 118 ? 7.442 -7.304 -11.454 1.00 89.38 118 LYS A N 1
ATOM 1001 C CA . LYS A 1 118 ? 6.313 -7.223 -12.406 1.00 89.38 118 LYS A CA 1
ATOM 1002 C C . LYS A 1 118 ? 6.749 -6.803 -13.796 1.00 89.38 118 LYS A C 1
ATOM 1004 O O . LYS A 1 118 ? 5.976 -6.958 -14.739 1.00 89.38 118 LYS A O 1
ATOM 1009 N N . LEU A 1 119 ? 7.945 -6.251 -13.922 1.00 90.00 119 LEU A N 1
ATOM 1010 C CA . LEU A 1 119 ? 8.497 -5.808 -15.185 1.00 90.00 119 LEU A CA 1
ATOM 1011 C C . LEU A 1 119 ? 9.265 -6.958 -15.834 1.00 90.00 119 LEU A C 1
ATOM 1013 O O . LEU A 1 119 ? 9.826 -7.815 -15.162 1.00 90.00 119 LEU A O 1
ATOM 1017 N N . SER A 1 120 ? 9.293 -6.971 -17.164 1.00 88.12 120 SER A N 1
ATOM 1018 C CA . SER A 1 120 ? 10.192 -7.871 -17.888 1.00 88.12 120 SER A CA 1
ATOM 1019 C C . SER A 1 120 ? 11.625 -7.393 -17.679 1.00 88.12 120 SER A C 1
ATOM 1021 O O . SER A 1 120 ? 11.870 -6.199 -17.855 1.00 88.12 120 SER A O 1
ATOM 1023 N N . GLU A 1 121 ? 12.564 -8.289 -17.380 1.00 87.50 121 GLU A N 1
ATOM 1024 C CA . GLU A 1 121 ? 13.983 -7.928 -17.200 1.00 87.50 121 GLU A CA 1
ATOM 1025 C C . GLU A 1 121 ? 14.567 -7.256 -18.456 1.00 87.50 121 GLU A C 1
ATOM 1027 O O . GLU A 1 121 ? 15.316 -6.294 -18.350 1.00 87.50 121 GLU A O 1
ATOM 1032 N N . ASP A 1 122 ? 14.104 -7.655 -19.645 1.00 86.94 122 ASP A N 1
ATOM 1033 C CA . ASP A 1 122 ? 14.479 -7.032 -20.924 1.00 86.94 122 ASP A CA 1
ATOM 1034 C C . ASP A 1 122 ? 13.766 -5.694 -21.223 1.00 86.94 122 ASP A C 1
ATOM 1036 O O . ASP A 1 122 ? 13.965 -5.088 -22.281 1.00 86.94 122 ASP A O 1
ATOM 1040 N N . SER A 1 123 ? 12.864 -5.230 -20.350 1.00 89.12 123 SER A N 1
ATOM 1041 C CA . SER A 1 123 ? 12.111 -3.994 -20.595 1.00 89.12 123 SER A CA 1
ATOM 1042 C C . SER A 1 123 ? 12.918 -2.750 -20.245 1.00 89.12 123 SER A C 1
ATOM 1044 O O . SER A 1 123 ? 13.619 -2.691 -19.239 1.00 89.12 123 SER A O 1
ATOM 1046 N N . PHE A 1 124 ? 12.735 -1.685 -21.030 1.00 89.69 124 PHE A N 1
ATOM 1047 C CA . PHE A 1 124 ? 13.318 -0.380 -20.711 1.00 89.69 124 PHE A CA 1
ATOM 1048 C C . PHE A 1 124 ? 12.879 0.124 -19.329 1.00 89.69 124 PHE A C 1
ATOM 1050 O O . PHE A 1 124 ? 13.675 0.710 -18.605 1.00 89.69 124 PHE A O 1
ATOM 1057 N N . GLN A 1 125 ? 11.618 -0.125 -18.959 1.00 91.50 125 GLN A N 1
ATOM 1058 C CA . GLN A 1 125 ? 11.056 0.220 -17.655 1.00 91.50 125 GLN A CA 1
ATOM 1059 C C . GLN A 1 125 ? 11.874 -0.396 -16.517 1.00 91.50 125 GLN A C 1
ATOM 1061 O O . GLN A 1 125 ? 12.181 0.294 -15.548 1.00 91.50 125 GLN A O 1
ATOM 1066 N N . TYR A 1 126 ? 12.229 -1.678 -16.652 1.00 93.75 126 TYR A N 1
ATOM 1067 C CA . TYR A 1 126 ? 13.027 -2.395 -15.666 1.00 93.75 126 TYR A CA 1
ATOM 1068 C C . TYR A 1 126 ? 14.390 -1.729 -15.485 1.00 93.75 126 TYR A C 1
ATOM 1070 O O . TYR A 1 126 ? 14.693 -1.284 -14.381 1.00 93.75 126 TYR A O 1
ATOM 1078 N N . TYR A 1 127 ? 15.159 -1.567 -16.567 1.00 94.06 127 TYR A N 1
ATOM 1079 C CA . TYR A 1 127 ? 16.485 -0.944 -16.503 1.00 94.06 127 TYR A CA 1
ATOM 1080 C C . TYR A 1 127 ? 16.429 0.483 -15.964 1.00 94.06 127 TYR A C 1
ATOM 1082 O O . TYR A 1 127 ? 17.155 0.824 -15.038 1.00 94.06 127 TYR A O 1
ATOM 1090 N N . PHE A 1 128 ? 15.505 1.302 -16.471 1.00 94.50 128 PHE A N 1
ATOM 1091 C CA . PHE A 1 128 ? 15.382 2.695 -16.055 1.00 94.50 128 PHE A CA 1
ATOM 1092 C C . PHE A 1 128 ? 15.128 2.836 -14.550 1.00 94.50 128 PHE A C 1
ATOM 1094 O O . PHE A 1 128 ? 15.712 3.701 -13.898 1.00 94.50 128 PHE A O 1
ATOM 1101 N N . ILE A 1 129 ? 14.251 2.003 -13.988 1.00 95.12 129 ILE A N 1
ATOM 1102 C CA . ILE A 1 129 ? 13.960 2.024 -12.552 1.00 95.12 129 ILE A CA 1
ATOM 1103 C C . ILE A 1 129 ? 15.134 1.438 -11.769 1.00 95.12 129 ILE A C 1
ATOM 1105 O O . ILE A 1 129 ? 15.548 2.039 -10.779 1.00 95.12 129 ILE A O 1
ATOM 1109 N N . ASN A 1 130 ? 15.680 0.306 -12.221 1.00 95.94 130 ASN A N 1
ATOM 1110 C CA . ASN A 1 130 ? 16.797 -0.385 -11.582 1.00 95.94 130 ASN A CA 1
ATOM 1111 C C . ASN A 1 130 ? 18.030 0.528 -11.440 1.00 95.94 130 ASN A C 1
ATOM 1113 O O . ASN A 1 130 ? 18.595 0.648 -10.356 1.00 95.94 130 ASN A O 1
ATOM 1117 N N . ASP A 1 131 ? 18.372 1.266 -12.496 1.00 95.88 131 ASP A N 1
ATOM 1118 C CA . ASP A 1 131 ? 19.512 2.191 -12.528 1.00 95.88 131 ASP A CA 1
ATOM 1119 C C . ASP A 1 131 ? 19.311 3.430 -11.637 1.00 95.88 131 ASP A C 1
ATOM 1121 O O . ASP A 1 131 ? 20.251 4.179 -11.365 1.00 95.88 131 ASP A O 1
ATOM 1125 N N . ASN A 1 132 ? 18.083 3.676 -11.170 1.00 96.38 132 ASN A N 1
ATOM 1126 C CA . ASN A 1 132 ? 17.736 4.817 -10.325 1.00 96.38 132 ASN A CA 1
ATOM 1127 C C . ASN A 1 132 ? 17.227 4.415 -8.926 1.00 96.38 132 ASN A C 1
ATOM 1129 O O . ASN A 1 132 ? 16.704 5.268 -8.203 1.00 96.38 132 ASN A O 1
ATOM 1133 N N . LEU A 1 133 ? 17.412 3.157 -8.499 1.00 94.81 133 LEU A N 1
ATOM 1134 C CA . LEU A 1 133 ? 16.913 2.645 -7.211 1.00 94.81 133 LEU A CA 1
ATOM 1135 C C . LEU A 1 133 ? 17.383 3.443 -5.992 1.00 94.81 133 LEU A C 1
ATOM 1137 O O . LEU A 1 133 ? 16.605 3.640 -5.058 1.00 94.81 133 LEU A O 1
ATOM 1141 N N . GLU A 1 134 ? 18.623 3.932 -6.002 1.00 95.00 134 GLU A N 1
ATOM 1142 C CA . GLU A 1 134 ? 19.182 4.733 -4.903 1.00 95.00 134 GLU A CA 1
ATOM 1143 C C . GLU A 1 134 ? 18.481 6.090 -4.741 1.00 95.00 134 GLU A C 1
ATOM 1145 O O . GLU A 1 134 ? 18.401 6.641 -3.642 1.00 95.00 134 GLU A O 1
ATOM 1150 N N . LYS A 1 135 ? 17.942 6.637 -5.838 1.00 96.06 135 LYS A N 1
ATOM 1151 C CA . LYS A 1 135 ? 17.230 7.922 -5.839 1.00 96.06 135 LYS A CA 1
ATOM 1152 C C . LYS A 1 135 ? 15.779 7.776 -5.385 1.00 96.06 135 LYS A C 1
ATOM 1154 O O . LYS A 1 135 ? 15.170 8.765 -4.985 1.00 96.06 135 LYS A O 1
ATOM 1159 N N . ILE A 1 136 ? 15.228 6.565 -5.442 1.00 96.12 136 ILE A N 1
ATOM 1160 C CA . ILE A 1 136 ? 13.860 6.263 -5.027 1.00 96.12 136 ILE A CA 1
ATOM 1161 C C . ILE A 1 136 ? 13.838 6.094 -3.504 1.00 96.12 136 ILE A C 1
ATOM 1163 O O . ILE A 1 136 ? 14.341 5.104 -2.973 1.00 96.12 136 ILE A O 1
ATOM 1167 N N . LYS A 1 137 ? 13.243 7.051 -2.786 1.00 96.94 137 LYS A N 1
ATOM 1168 C CA . LYS A 1 137 ? 13.171 7.043 -1.311 1.00 96.94 137 LYS A CA 1
ATOM 1169 C C . LYS A 1 137 ? 11.763 6.795 -0.782 1.00 96.94 137 LYS A C 1
ATOM 1171 O O . LYS A 1 137 ? 11.573 6.623 0.419 1.00 96.94 137 LYS A O 1
ATOM 1176 N N . SER A 1 138 ? 10.774 6.769 -1.666 1.00 96.62 138 SER A N 1
ATOM 1177 C CA . SER A 1 138 ? 9.369 6.603 -1.324 1.00 96.62 138 SER A CA 1
ATOM 1178 C C . SER A 1 138 ? 8.590 5.913 -2.442 1.00 96.62 138 SER A C 1
ATOM 1180 O O . SER A 1 138 ? 9.039 5.839 -3.588 1.00 96.62 138 SER A O 1
ATOM 1182 N N . LEU A 1 139 ? 7.370 5.471 -2.123 1.00 95.25 139 LEU A N 1
ATOM 1183 C CA . LEU A 1 139 ? 6.409 4.979 -3.113 1.00 95.25 139 LEU A CA 1
ATOM 1184 C C . LEU A 1 139 ? 6.105 6.029 -4.191 1.00 95.25 139 LEU A C 1
ATOM 1186 O O . LEU A 1 139 ? 5.952 5.695 -5.362 1.00 95.25 139 LEU A O 1
ATOM 1190 N N . ASN A 1 140 ? 6.029 7.304 -3.803 1.00 95.19 140 ASN A N 1
ATOM 1191 C CA . ASN A 1 140 ? 5.768 8.390 -4.743 1.00 95.19 140 ASN A CA 1
ATOM 1192 C C . ASN A 1 140 ? 6.924 8.544 -5.734 1.00 95.19 140 ASN A C 1
ATOM 1194 O O . ASN A 1 140 ? 6.671 8.652 -6.932 1.00 95.19 140 ASN A O 1
ATOM 1198 N N . ASP A 1 141 ? 8.172 8.477 -5.260 1.00 96.56 141 ASP A N 1
ATOM 1199 C CA . ASP A 1 141 ? 9.342 8.493 -6.144 1.00 96.56 141 ASP A CA 1
ATOM 1200 C C . ASP A 1 141 ? 9.305 7.296 -7.094 1.00 96.56 141 ASP A C 1
ATOM 1202 O O . ASP A 1 141 ? 9.479 7.462 -8.297 1.00 96.56 141 ASP A O 1
ATOM 1206 N N . LEU A 1 142 ? 9.000 6.099 -6.583 1.00 95.69 142 LEU A N 1
ATOM 1207 C CA . LEU A 1 142 ? 8.906 4.888 -7.396 1.00 95.69 142 LEU A CA 1
ATOM 1208 C C . LEU A 1 142 ? 7.887 5.053 -8.536 1.00 95.69 142 LEU A C 1
ATOM 1210 O O . LEU A 1 142 ? 8.180 4.720 -9.682 1.00 95.69 142 LEU A O 1
ATOM 1214 N N . ILE A 1 143 ? 6.718 5.628 -8.241 1.00 93.81 143 ILE A N 1
ATOM 1215 C CA . ILE A 1 143 ? 5.679 5.930 -9.235 1.00 93.81 143 ILE A CA 1
ATOM 1216 C C . ILE A 1 143 ? 6.152 6.997 -10.234 1.00 93.81 143 ILE A C 1
ATOM 1218 O O . ILE A 1 143 ? 5.872 6.883 -11.429 1.00 93.81 143 ILE A O 1
ATOM 1222 N N . ILE A 1 144 ? 6.879 8.023 -9.780 1.00 95.06 144 ILE A N 1
ATOM 1223 C CA . ILE A 1 144 ? 7.456 9.055 -10.654 1.00 95.06 144 ILE A CA 1
ATOM 1224 C C . ILE A 1 144 ? 8.442 8.427 -11.640 1.00 95.06 144 ILE A C 1
ATOM 1226 O O . ILE A 1 144 ? 8.288 8.629 -12.844 1.00 95.06 144 ILE A O 1
ATOM 1230 N N . TYR A 1 145 ? 9.402 7.631 -11.164 1.00 95.75 145 TYR A N 1
ATOM 1231 C CA . TYR A 1 145 ? 10.381 6.955 -12.021 1.00 95.75 145 TYR A CA 1
ATOM 1232 C C . TYR A 1 145 ? 9.716 5.952 -12.964 1.00 95.75 145 TYR A C 1
ATOM 1234 O O . TYR A 1 145 ? 10.063 5.888 -14.143 1.00 95.75 145 TYR A O 1
ATOM 1242 N N . PHE A 1 146 ? 8.703 5.225 -12.488 1.00 92.81 146 PHE A N 1
ATOM 1243 C CA . PHE A 1 146 ? 7.910 4.348 -13.340 1.00 92.81 146 PHE A CA 1
ATOM 1244 C C . PHE A 1 146 ? 7.251 5.128 -14.484 1.00 92.81 146 PHE A C 1
ATOM 1246 O O . PHE A 1 146 ? 7.401 4.748 -15.640 1.00 92.81 146 PHE A O 1
ATOM 1253 N N . ASN A 1 147 ? 6.603 6.262 -14.209 1.00 91.25 147 ASN A N 1
ATOM 1254 C CA . ASN A 1 147 ? 5.996 7.099 -15.249 1.00 91.25 147 ASN A CA 1
ATOM 1255 C C . ASN A 1 147 ? 7.038 7.717 -16.196 1.00 91.25 147 ASN A C 1
ATOM 1257 O O . ASN A 1 147 ? 6.841 7.725 -17.412 1.00 91.25 147 ASN A O 1
ATOM 1261 N N . GLN A 1 148 ? 8.157 8.205 -15.655 1.00 93.31 148 GLN A N 1
ATOM 1262 C CA . GLN A 1 148 ? 9.261 8.762 -16.440 1.00 93.31 148 GLN A CA 1
ATOM 1263 C C . GLN A 1 148 ? 9.857 7.731 -17.392 1.00 93.31 148 GLN A C 1
ATOM 1265 O O . GLN A 1 148 ? 10.168 8.080 -18.527 1.00 93.31 148 GLN A O 1
ATOM 1270 N N . SER A 1 149 ? 9.936 6.463 -16.985 1.00 92.25 149 SER A N 1
ATOM 1271 C CA . SER A 1 149 ? 10.458 5.407 -17.847 1.00 92.25 149 SER A CA 1
ATOM 1272 C C . SER A 1 149 ? 9.702 5.320 -19.179 1.00 92.25 149 SER A C 1
ATOM 1274 O O . SER A 1 149 ? 10.328 5.186 -20.223 1.00 92.25 149 SER A O 1
ATOM 1276 N N . PHE A 1 150 ? 8.376 5.507 -19.204 1.00 88.56 150 PHE A N 1
ATOM 1277 C CA . PHE A 1 150 ? 7.616 5.524 -20.461 1.00 88.56 150 PHE A CA 1
ATOM 1278 C C . PHE A 1 150 ? 7.900 6.767 -21.304 1.00 88.56 150 PHE A C 1
ATOM 1280 O O . PHE A 1 150 ? 7.960 6.664 -22.529 1.00 88.56 150 PHE A O 1
ATOM 1287 N N . LEU A 1 151 ? 8.077 7.929 -20.670 1.00 88.94 151 LEU A N 1
ATOM 1288 C CA . LEU A 1 151 ? 8.401 9.177 -21.366 1.00 88.94 151 LEU A CA 1
ATOM 1289 C C . LEU A 1 151 ? 9.792 9.111 -21.999 1.00 88.94 151 LEU A C 1
ATOM 1291 O O . LEU A 1 151 ? 9.962 9.491 -23.155 1.00 88.94 151 LEU A O 1
ATOM 1295 N N . GLU A 1 152 ? 10.779 8.585 -21.277 1.00 90.81 152 GLU A N 1
ATOM 1296 C CA . GLU A 1 152 ? 12.132 8.402 -21.803 1.00 90.81 152 GLU A CA 1
ATOM 1297 C C . GLU A 1 152 ? 12.169 7.321 -22.889 1.00 90.81 152 GLU A C 1
ATOM 1299 O O . GLU A 1 152 ? 12.810 7.504 -23.923 1.00 90.81 152 GLU A O 1
ATOM 1304 N N . GLN A 1 153 ? 11.386 6.245 -22.744 1.00 87.38 153 GLN A N 1
ATOM 1305 C CA . GLN A 1 153 ? 11.289 5.202 -23.766 1.00 87.38 153 GLN A CA 1
ATOM 1306 C C . GLN A 1 153 ? 10.753 5.718 -25.115 1.00 87.38 153 GLN A C 1
ATOM 1308 O O . GLN A 1 153 ? 11.023 5.109 -26.156 1.00 87.38 153 GLN A O 1
ATOM 1313 N N . GLN A 1 154 ? 9.958 6.795 -25.118 1.00 83.69 154 GLN A N 1
ATOM 1314 C CA . GLN A 1 154 ? 9.442 7.423 -26.342 1.00 83.69 154 GLN A CA 1
ATOM 1315 C C . GLN A 1 154 ? 10.505 8.235 -27.088 1.00 83.69 154 GLN A C 1
ATOM 1317 O O . GLN A 1 154 ? 10.376 8.438 -28.291 1.00 83.69 154 GLN A O 1
ATOM 1322 N N . LYS A 1 155 ? 11.561 8.676 -26.399 1.00 85.75 155 LYS A N 1
ATOM 1323 C CA . LYS A 1 155 ? 12.669 9.430 -27.002 1.00 85.75 155 LYS A CA 1
ATOM 1324 C C . LYS A 1 155 ? 13.712 8.523 -27.659 1.00 85.75 155 LYS A C 1
ATOM 1326 O O . LYS A 1 155 ? 14.572 9.010 -28.389 1.00 85.75 155 LYS A O 1
ATOM 1331 N N . LEU A 1 156 ? 13.653 7.216 -27.401 1.00 83.94 156 LEU A N 1
ATOM 1332 C CA . LEU A 1 156 ? 14.583 6.245 -27.969 1.00 83.94 156 LEU A CA 1
ATOM 1333 C C . LEU A 1 156 ? 14.344 6.058 -29.468 1.00 83.94 156 LEU A C 1
ATOM 1335 O O . LEU A 1 156 ? 13.232 5.754 -29.903 1.00 83.94 156 LEU A O 1
ATOM 1339 N N . ILE A 1 157 ? 15.425 6.138 -30.240 1.00 78.06 157 ILE A N 1
ATOM 1340 C CA . ILE A 1 157 ? 15.452 5.690 -31.632 1.00 78.06 157 ILE A CA 1
ATOM 1341 C C . ILE A 1 157 ? 15.475 4.161 -31.610 1.00 78.06 157 ILE A C 1
ATOM 1343 O O . ILE A 1 157 ? 16.380 3.556 -31.038 1.00 78.06 157 ILE A O 1
ATOM 1347 N N . ARG A 1 158 ? 14.466 3.526 -32.206 1.00 79.50 158 ARG A N 1
ATOM 1348 C CA . ARG A 1 158 ? 14.338 2.066 -32.263 1.00 79.50 158 ARG A CA 1
ATOM 1349 C C . ARG A 1 158 ? 14.653 1.569 -33.667 1.00 79.50 158 ARG A C 1
ATOM 1351 O O . ARG A 1 158 ? 14.646 2.329 -34.634 1.00 79.50 158 ARG A O 1
ATOM 1358 N N . PHE A 1 159 ? 14.898 0.270 -33.793 1.00 73.81 159 PHE A N 1
ATOM 1359 C CA . PHE A 1 159 ? 14.977 -0.362 -35.105 1.00 73.81 159 PHE A CA 1
ATOM 1360 C C . PHE A 1 159 ? 13.683 -0.094 -35.894 1.00 73.81 159 PHE A C 1
ATOM 1362 O O . PHE A 1 159 ? 12.584 -0.295 -35.376 1.00 73.81 159 PHE A O 1
ATOM 1369 N N . GLY A 1 160 ? 13.819 0.409 -37.123 1.00 76.25 160 GLY A N 1
ATOM 1370 C CA . GLY A 1 160 ? 12.693 0.840 -37.960 1.00 76.25 160 GLY A CA 1
ATOM 1371 C C . GLY A 1 160 ? 12.193 2.268 -37.703 1.00 76.25 160 GLY A C 1
ATOM 1372 O O . GLY A 1 160 ? 11.285 2.719 -38.399 1.00 76.25 160 GLY A O 1
ATOM 1373 N N . SER A 1 161 ? 12.769 3.011 -36.751 1.00 79.88 161 SER A N 1
ATOM 1374 C CA . SER A 1 161 ? 12.502 4.446 -36.621 1.00 79.88 161 SER A CA 1
ATOM 1375 C C . SER A 1 161 ? 12.982 5.196 -37.867 1.00 79.88 161 SER A C 1
ATOM 1377 O O . SER A 1 161 ? 14.135 5.066 -38.274 1.00 79.88 161 SER A O 1
ATOM 1379 N N . CYS A 1 162 ? 12.111 6.029 -38.439 1.00 81.06 162 CYS A N 1
ATOM 1380 C CA . CYS A 1 162 ? 12.505 7.000 -39.452 1.00 81.06 162 CYS A CA 1
ATOM 1381 C C . CYS A 1 162 ? 13.090 8.223 -38.742 1.00 81.06 162 CYS A C 1
ATOM 1383 O O . CYS A 1 162 ? 12.390 8.897 -37.985 1.00 81.06 162 CYS A O 1
ATOM 1385 N N . ILE A 1 163 ? 14.380 8.474 -38.946 1.00 83.12 163 ILE A N 1
ATOM 1386 C CA . ILE A 1 163 ? 15.082 9.612 -38.355 1.00 83.12 163 ILE A CA 1
ATOM 1387 C C . ILE A 1 163 ? 15.442 10.616 -39.444 1.00 83.12 163 ILE A C 1
ATOM 1389 O O . ILE A 1 163 ? 15.927 10.243 -40.509 1.00 83.12 163 ILE A O 1
ATOM 1393 N N . THR A 1 164 ? 15.249 11.900 -39.153 1.00 84.62 164 THR A N 1
ATOM 1394 C CA . THR A 1 164 ? 15.714 12.987 -40.016 1.00 84.62 164 THR A CA 1
ATOM 1395 C C . THR A 1 164 ? 16.808 13.745 -39.284 1.00 84.62 164 THR A C 1
ATOM 1397 O O . THR A 1 164 ? 16.571 14.327 -38.225 1.00 84.62 164 THR A O 1
ATOM 1400 N N . LEU A 1 165 ? 18.015 13.760 -39.845 1.00 87.25 165 LEU A N 1
ATOM 1401 C CA . LEU A 1 165 ? 19.141 14.491 -39.273 1.00 87.25 165 LEU A CA 1
ATOM 1402 C C . LEU A 1 165 ? 19.173 15.909 -39.859 1.00 87.25 165 LEU A C 1
ATOM 1404 O O . LEU A 1 165 ? 19.140 16.084 -41.074 1.00 87.25 165 LEU A O 1
ATOM 1408 N N . LYS A 1 166 ? 19.225 16.935 -39.006 1.00 90.38 166 LYS A N 1
ATOM 1409 C CA . LYS A 1 166 ? 19.293 18.349 -39.408 1.00 90.38 166 LYS A CA 1
ATOM 1410 C C . LYS A 1 166 ? 20.618 18.943 -38.955 1.00 90.38 166 LYS A C 1
ATOM 1412 O O . LYS A 1 166 ? 20.959 18.873 -37.778 1.00 90.38 166 LYS A O 1
ATOM 1417 N N . HIS A 1 167 ? 21.342 19.570 -39.871 1.00 91.31 167 HIS A N 1
ATOM 1418 C CA . HIS A 1 167 ? 22.536 20.324 -39.532 1.00 91.31 167 HIS A CA 1
ATOM 1419 C C . HIS A 1 167 ? 22.140 21.631 -38.832 1.00 91.31 167 HIS A C 1
ATOM 1421 O O . HIS A 1 167 ? 21.441 22.466 -39.410 1.00 91.31 167 HIS A O 1
ATOM 1427 N N . VAL A 1 168 ? 22.576 21.807 -37.581 1.00 90.69 168 VAL A N 1
ATOM 1428 C CA . VAL A 1 168 ? 22.135 22.913 -36.713 1.00 90.69 168 VAL A CA 1
ATOM 1429 C C . VAL A 1 168 ? 22.508 24.278 -37.296 1.00 90.69 168 VAL A C 1
ATOM 1431 O O . VAL A 1 168 ? 21.647 25.147 -37.383 1.00 90.69 168 VAL A O 1
ATOM 1434 N N . ALA A 1 169 ? 23.749 24.456 -37.759 1.00 92.50 169 ALA A N 1
ATOM 1435 C CA . ALA A 1 169 ? 24.236 25.766 -38.201 1.00 92.50 169 ALA A CA 1
ATOM 1436 C C . ALA A 1 169 ? 23.625 26.242 -39.530 1.00 92.50 169 ALA A C 1
ATOM 1438 O O . ALA A 1 169 ? 23.459 27.438 -39.736 1.00 92.50 169 ALA A O 1
ATOM 1439 N N . THR A 1 170 ? 23.287 25.323 -40.442 1.00 92.06 170 THR A N 1
ATOM 1440 C CA . THR A 1 170 ? 22.747 25.688 -41.770 1.00 92.06 170 THR A CA 1
ATOM 1441 C C . THR A 1 170 ? 21.245 25.467 -41.893 1.00 92.06 170 THR A C 1
ATOM 1443 O O . THR A 1 170 ? 20.651 25.853 -42.895 1.00 92.06 170 THR A O 1
ATOM 1446 N N . GLY A 1 171 ? 20.628 24.782 -40.929 1.00 90.06 171 GLY A N 1
ATOM 1447 C CA . GLY A 1 171 ? 19.223 24.395 -40.975 1.00 90.06 171 GLY A CA 1
ATOM 1448 C C . GLY A 1 171 ? 18.875 23.346 -42.039 1.00 90.06 171 GLY A C 1
ATOM 1449 O O . GLY A 1 171 ? 17.706 22.983 -42.154 1.00 90.06 171 GLY A O 1
ATOM 1450 N N . LYS A 1 172 ? 19.857 22.848 -42.802 1.00 90.00 172 LYS A N 1
ATOM 1451 C CA . LYS A 1 172 ? 19.644 21.868 -43.874 1.00 90.00 172 LYS A CA 1
ATOM 1452 C C . LYS A 1 172 ? 19.474 20.465 -43.301 1.00 90.00 172 LYS A C 1
ATOM 1454 O O . LYS A 1 172 ? 20.168 20.086 -42.359 1.00 90.00 172 LYS A O 1
ATOM 1459 N N . TYR A 1 173 ? 18.580 19.686 -43.896 1.00 89.06 173 TYR A N 1
ATOM 1460 C CA . TYR A 1 173 ? 18.449 18.267 -43.590 1.00 89.06 173 TYR A CA 1
ATOM 1461 C C . TYR A 1 173 ? 19.513 17.466 -44.347 1.00 89.06 173 TYR A C 1
ATOM 1463 O O . TYR A 1 173 ? 19.789 17.745 -45.516 1.00 89.06 173 TYR A O 1
ATOM 1471 N N . LEU A 1 174 ? 20.116 16.487 -43.674 1.00 85.31 174 LEU A N 1
ATOM 1472 C CA . LEU A 1 174 ? 20.924 15.459 -44.318 1.00 85.31 174 LEU A CA 1
ATOM 1473 C C . LEU A 1 174 ? 20.001 14.667 -45.237 1.00 85.31 174 LEU A C 1
ATOM 1475 O O . LEU A 1 174 ? 19.010 14.083 -44.806 1.00 85.31 174 LEU A O 1
ATOM 1479 N N . THR A 1 175 ? 20.334 14.693 -46.515 1.00 79.62 175 THR A N 1
ATOM 1480 C CA . THR A 1 175 ? 19.688 13.909 -47.560 1.00 79.62 175 THR A CA 1
ATOM 1481 C C . THR A 1 175 ? 20.781 13.045 -48.175 1.00 79.62 175 THR A C 1
ATOM 1483 O O . THR A 1 175 ? 21.930 13.485 -48.257 1.00 79.62 175 THR A O 1
ATOM 1486 N N . SER A 1 176 ? 20.478 11.797 -48.533 1.00 68.62 176 SER A N 1
ATOM 1487 C CA . SER A 1 176 ? 21.436 11.009 -49.306 1.00 68.62 176 SER A CA 1
ATOM 1488 C C . SER A 1 176 ? 21.485 11.587 -50.716 1.00 68.62 176 SER A C 1
ATOM 1490 O O . SER A 1 176 ? 20.446 11.703 -51.368 1.00 68.62 176 SER A O 1
ATOM 1492 N N . CYS A 1 177 ? 22.671 11.953 -51.190 1.00 65.31 177 CYS A N 1
ATOM 1493 C CA . CYS A 1 177 ? 22.870 12.151 -52.618 1.00 65.31 177 CYS A CA 1
ATOM 1494 C C . CYS A 1 177 ? 22.817 10.772 -53.287 1.00 65.31 177 CYS A C 1
ATOM 1496 O O . CYS A 1 177 ? 23.493 9.855 -52.817 1.00 65.31 177 CYS A O 1
ATOM 1498 N N . ASN A 1 178 ? 22.004 10.632 -54.335 1.00 53.25 178 ASN A N 1
ATOM 1499 C CA . ASN A 1 178 ? 22.179 9.550 -55.306 1.00 53.25 178 ASN A CA 1
ATOM 1500 C C . ASN A 1 178 ? 23.397 9.847 -56.181 1.00 53.25 178 ASN A C 1
ATOM 1502 O O . ASN A 1 178 ? 23.584 11.042 -56.510 1.00 53.25 178 ASN A O 1
#

Sequence (178 aa):
MELIKYDETIHPEVWLNKIKLYCYKNQITKKEDIIEFCKSMIHPSINVSKANTFEEILNTLKNDIFFISFKHSVKKKLQKLKFDPKNKNYIQLINIFREYCYEAEINVEEQKKLLLEKLSEDSFQYYFINDNLEKIKSLNDLIIYFNQSFLEQQKLIRFGSCITLKHVATGKYLTSCN

Organism: NCBI:txid588596

Foldseek 3Di:
DPDQAPPLLFQLVVSLVVLVVVCVVVVVDDPQSSLVVNVVRYDVVQPCPPPPDSVSVNVSSCPDPSLQVNLVVLVVVLLVQADDPPDPVCVVSLVSLVRSCVSNVPAQVVSLVSVLSRDDCPDLLNVQSVVCVVVRHDSVSSVVSSVVSVVVVVVDDDVVDDDWDADPPPRDIDDDDD

Secondary structure (DSSP, 8-state):
-------SSS-HHHHHHHHHHHHHHTT---HHHHHHHHHHTS-TTS--TT--SHHHHHHHHHHSHHHHHHHHHHHHHHHH----TT-S-HHHHHHHHHHHHHHTT--HHHHHHHHHTTS-TTSHHHHHHHTTGGG--SHHHHHHHHHHHHHHHHHS--TT-----B-TTT-PBP----

InterPro domains:
  IPR016093 MIR motif [PS50919] (154-178)

Radius of gyration: 24.57 Å; chains: 1; bounding box: 50×38×82 Å